Protein AF-A0A973P857-F1 (afdb_monomer)

Secondary structure (DSSP, 8-state):
--TTTS--EEE-SS-GGG--TT-EEEEEEEEEETTEEEEEEEEEEE-HHHHTT-

Solvent-accessible surface area (backbone atoms only — not comparable to full-atom values): 3456 Å² total; per-residue (Å²): 116,56,82,94,77,45,55,55,74,47,79,48,68,76,72,59,86,80,58,57,96,74,47,42,64,45,60,45,78,77,52,67,60,89,75,26,36,32,26,32,61,76,46,85,73,44,56,43,75,68,60,76,79,108

pLDDT: mean 93.84, std 7.93, range [56.25, 98.5]

Foldseek 3Di:
DPPPPFAEEAEDDDPCVPDDPPWDFDWAFDDADVRYTYTYTDGGDGHPVVVVVD

Nearest PDB structures (foldseek):
  6ff8-assembly2_B  TM=2.592E-01  e=3.360E+00  Homo sapiens
  6s5h-assembly1_A  TM=2.561E-01  e=3.844E+00  Homo sapiens
  6ff8-assembly1_A  TM=2.468E-01  e=4.702E+00  Homo sapiens

Sequence (54 aa):
QAPEVDGSTTLQGGDLAALEPGDLVRARVVAADGVDLVATPVEMIDARRARRGR

Radius of gyration: 12.43 Å; Cα contacts (8 Å, |Δi|>4): 81; chains: 1; bounding box: 26×23×34 Å

Mean predicted aligned error: 3.44 Å

Structure (mmCIF, N/CA/C/O backbone):
data_AF-A0A973P857-F1
#
_entry.id   AF-A0A973P857-F1
#
loop_
_atom_site.group_PDB
_atom_site.id
_atom_site.type_symbol
_atom_site.label_atom_id
_atom_site.label_alt_id
_atom_site.label_comp_id
_atom_site.label_asym_id
_atom_site.label_entity_id
_atom_site.label_seq_id
_atom_site.pdbx_PDB_ins_code
_atom_site.Cartn_x
_atom_site.Cartn_y
_atom_site.Cartn_z
_atom_site.occupancy
_atom_site.B_iso_or_equiv
_atom_site.auth_seq_id
_atom_site.auth_comp_id
_atom_site.auth_asym_id
_atom_site.auth_atom_id
_atom_site.pdbx_PDB_model_num
ATOM 1 N N . GLN A 1 1 ? 0.732 8.733 1.956 1.00 88.69 1 GLN A N 1
ATOM 2 C CA . GLN A 1 1 ? 1.270 8.932 3.309 1.00 88.69 1 GLN A CA 1
ATOM 3 C C . GLN A 1 1 ? 2.687 9.436 3.149 1.00 88.69 1 GLN A C 1
ATOM 5 O O . GLN A 1 1 ? 3.408 8.915 2.300 1.00 88.69 1 GLN A O 1
ATOM 10 N N . ALA A 1 2 ? 3.013 10.532 3.821 1.00 94.50 2 ALA A N 1
ATOM 11 C CA . ALA A 1 2 ? 4.351 11.083 3.862 1.00 94.50 2 ALA A CA 1
ATOM 12 C C . ALA A 1 2 ? 5.307 10.060 4.502 1.00 94.50 2 ALA A C 1
ATOM 14 O O . ALA A 1 2 ? 4.924 9.409 5.476 1.00 94.50 2 ALA A O 1
ATOM 15 N N . PRO A 1 3 ? 6.527 9.906 3.967 1.00 95.06 3 PRO A N 1
ATOM 16 C CA . PRO A 1 3 ? 7.532 9.028 4.552 1.00 95.06 3 PRO A CA 1
ATOM 17 C C . PRO A 1 3 ? 7.781 9.345 6.035 1.00 95.06 3 PRO A C 1
ATOM 19 O O . PRO A 1 3 ? 7.823 10.515 6.416 1.00 95.06 3 PRO A O 1
ATOM 22 N N . GLU A 1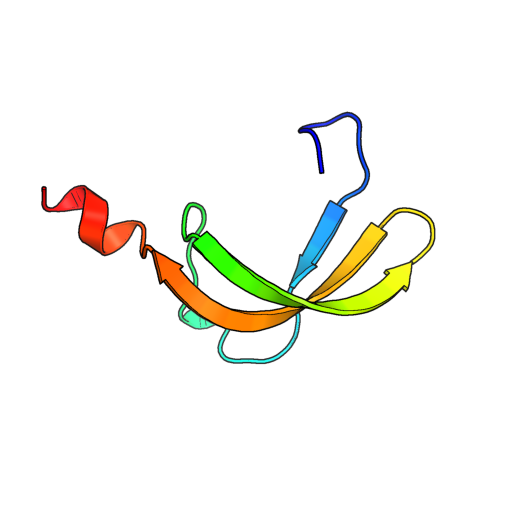 4 ? 7.902 8.292 6.850 1.00 93.81 4 GLU A N 1
ATOM 23 C CA . GLU A 1 4 ? 8.276 8.278 8.279 1.00 93.81 4 GLU A CA 1
ATOM 24 C C . GLU A 1 4 ? 7.391 9.055 9.277 1.00 93.81 4 GLU A C 1
ATOM 26 O O . GLU A 1 4 ? 7.454 8.776 10.474 1.00 93.81 4 GLU A O 1
ATOM 31 N N . VAL A 1 5 ? 6.587 10.016 8.823 1.00 96.75 5 VAL A N 1
ATOM 32 C CA . VAL A 1 5 ? 5.780 10.906 9.675 1.00 96.75 5 VAL A CA 1
ATOM 33 C C . VAL A 1 5 ? 4.312 10.482 9.714 1.00 96.75 5 VAL A C 1
ATOM 35 O O . VAL A 1 5 ? 3.677 10.576 10.764 1.00 96.75 5 VAL A O 1
ATOM 38 N N . ASP A 1 6 ? 3.772 10.013 8.588 1.00 96.12 6 ASP A N 1
ATOM 39 C CA . ASP A 1 6 ? 2.407 9.488 8.519 1.00 96.12 6 ASP A CA 1
ATOM 40 C C . ASP A 1 6 ? 2.369 7.999 8.912 1.00 96.12 6 ASP A C 1
ATOM 42 O O . ASP A 1 6 ? 3.399 7.328 8.996 1.00 96.12 6 ASP A O 1
ATOM 46 N N . GLY A 1 7 ? 1.158 7.462 9.104 1.00 96.44 7 GLY A N 1
ATOM 47 C CA . GLY A 1 7 ? 0.940 6.019 9.234 1.00 96.44 7 GLY A CA 1
ATOM 48 C C . GLY A 1 7 ? 1.380 5.224 7.998 1.00 96.44 7 GLY A C 1
ATOM 49 O O . GLY A 1 7 ? 1.830 5.767 6.983 1.00 96.44 7 GLY A O 1
ATOM 50 N N . SER A 1 8 ? 1.218 3.912 8.082 1.00 96.88 8 SER A N 1
ATOM 51 C CA . SER A 1 8 ? 1.539 2.956 7.031 1.00 96.88 8 SER A CA 1
ATOM 52 C C . SER A 1 8 ? 0.286 2.456 6.311 1.00 96.88 8 SER A C 1
ATOM 54 O O . SER A 1 8 ? -0.823 2.438 6.845 1.00 96.88 8 SER A O 1
ATOM 56 N N . THR A 1 9 ? 0.459 2.018 5.064 1.00 97.75 9 THR A N 1
ATOM 57 C CA . THR A 1 9 ? -0.590 1.317 4.319 1.00 97.75 9 THR A CA 1
ATOM 58 C C . THR A 1 9 ? -0.136 -0.110 4.041 1.00 97.75 9 THR A C 1
ATOM 60 O O . THR A 1 9 ? 0.832 -0.322 3.311 1.00 97.75 9 THR A O 1
ATOM 63 N N . THR A 1 10 ? -0.854 -1.090 4.585 1.00 97.62 10 THR A N 1
ATOM 64 C CA . THR A 1 10 ? -0.615 -2.515 4.336 1.00 97.62 10 THR A CA 1
ATOM 65 C C . THR A 1 10 ? -1.454 -2.990 3.151 1.00 97.62 10 THR A C 1
ATOM 67 O O . THR A 1 10 ? -2.678 -2.832 3.134 1.00 97.62 10 THR A O 1
ATOM 70 N N . LEU A 1 11 ? -0.802 -3.590 2.151 1.00 97.75 11 LEU A N 1
ATOM 71 C CA . LEU A 1 11 ? -1.490 -4.238 1.033 1.00 97.75 11 LEU A CA 1
ATOM 72 C C . LEU A 1 11 ? -1.876 -5.678 1.388 1.00 97.75 11 LEU A C 1
ATOM 74 O O . LEU A 1 11 ? -1.050 -6.439 1.884 1.00 97.75 11 LEU A O 1
ATOM 78 N N . GLN A 1 12 ? -3.118 -6.058 1.085 1.00 96.62 12 GLN A N 1
ATOM 79 C CA . GLN A 1 12 ? -3.627 -7.420 1.261 1.00 96.62 12 GLN A CA 1
ATOM 80 C C . GLN A 1 12 ? -4.513 -7.874 0.096 1.00 96.62 12 GLN A C 1
ATOM 82 O O . GLN A 1 12 ? -5.198 -7.071 -0.544 1.00 96.62 12 GLN A O 1
ATOM 87 N N . GLY A 1 13 ? -4.573 -9.190 -0.114 1.00 93.81 13 GLY A N 1
ATOM 88 C CA . GLY A 1 13 ? -5.325 -9.789 -1.216 1.00 93.81 13 GLY A CA 1
ATOM 89 C C . GLY A 1 13 ? -4.712 -9.494 -2.590 1.00 93.81 13 GLY A C 1
ATOM 90 O O . GLY A 1 13 ? -3.672 -8.848 -2.700 1.00 93.81 13 GLY A O 1
ATOM 91 N N . GLY A 1 14 ? -5.361 -9.986 -3.648 1.00 89.62 14 GLY A N 1
ATOM 92 C CA . GLY A 1 14 ? -4.784 -9.973 -4.995 1.00 89.62 14 GLY A CA 1
ATOM 93 C C . GLY A 1 14 ? -3.534 -10.855 -5.108 1.00 89.62 14 GLY A C 1
ATOM 94 O O . GLY A 1 14 ? -3.247 -11.662 -4.224 1.00 89.62 14 GLY A O 1
ATOM 95 N N . ASP A 1 15 ? -2.790 -10.704 -6.204 1.00 91.69 15 ASP A N 1
ATOM 96 C CA . ASP A 1 15 ? -1.512 -11.392 -6.413 1.00 91.69 15 ASP A CA 1
ATOM 97 C C . ASP A 1 15 ? -0.342 -10.508 -5.955 1.00 91.69 15 ASP A C 1
ATOM 99 O O . ASP A 1 15 ? 0.320 -9.841 -6.751 1.00 91.69 15 ASP A O 1
ATOM 103 N N . LEU A 1 16 ? -0.111 -10.458 -4.639 1.00 93.94 16 LEU A N 1
ATOM 104 C CA . LEU A 1 16 ? 0.975 -9.658 -4.059 1.00 93.94 16 LEU A CA 1
ATOM 105 C C . LEU A 1 16 ? 2.366 -10.153 -4.472 1.00 93.94 16 LEU A C 1
ATOM 107 O O . LEU A 1 16 ? 3.310 -9.369 -4.452 1.00 93.94 16 LEU A O 1
ATOM 111 N N . ALA A 1 17 ? 2.500 -11.425 -4.865 1.00 93.69 17 ALA A N 1
ATOM 112 C CA . ALA A 1 17 ? 3.770 -11.981 -5.326 1.00 93.69 17 ALA A CA 1
ATOM 113 C C . ALA A 1 17 ? 4.203 -11.397 -6.683 1.00 93.69 17 ALA A C 1
ATOM 115 O O . ALA A 1 17 ? 5.389 -11.423 -7.010 1.00 93.69 17 ALA A O 1
ATOM 116 N N . ALA A 1 18 ? 3.264 -10.841 -7.456 1.00 92.62 18 ALA A N 1
ATOM 117 C CA . ALA A 1 18 ? 3.549 -10.140 -8.704 1.00 92.62 18 ALA A CA 1
ATOM 118 C C . ALA A 1 18 ? 4.015 -8.681 -8.511 1.00 92.62 18 ALA A C 1
ATOM 120 O O . ALA A 1 18 ? 4.398 -8.036 -9.495 1.00 92.62 18 ALA A O 1
ATOM 121 N N . LEU A 1 19 ? 3.960 -8.151 -7.281 1.00 95.81 19 LEU A N 1
ATOM 122 C CA . LEU A 1 19 ? 4.382 -6.789 -6.948 1.00 95.81 19 LEU A CA 1
ATOM 123 C C . LEU A 1 19 ? 5.822 -6.762 -6.434 1.00 95.81 19 LEU A C 1
ATOM 125 O O . LEU A 1 19 ? 6.255 -7.643 -5.694 1.00 95.81 19 LEU A O 1
ATOM 129 N N . GLU A 1 20 ? 6.544 -5.695 -6.764 1.00 95.81 20 GLU A N 1
ATOM 130 C CA . GLU A 1 20 ? 7.852 -5.398 -6.183 1.00 95.81 20 GLU A CA 1
ATOM 131 C C . GLU A 1 20 ? 7.931 -3.962 -5.633 1.00 95.81 20 GLU A C 1
ATOM 133 O O . GLU A 1 20 ? 7.237 -3.059 -6.115 1.00 95.81 20 GLU A O 1
ATOM 138 N N . PRO A 1 21 ? 8.803 -3.694 -4.640 1.00 95.81 21 PRO A N 1
ATOM 139 C CA . PRO A 1 21 ? 9.042 -2.334 -4.171 1.00 95.81 21 PRO A CA 1
ATOM 140 C C . PRO A 1 21 ? 9.415 -1.383 -5.319 1.00 95.81 21 PRO A C 1
ATOM 142 O O . PRO A 1 21 ? 10.376 -1.619 -6.054 1.00 95.81 21 PRO A O 1
ATOM 145 N N . GLY A 1 22 ? 8.673 -0.280 -5.435 1.00 95.81 22 GLY A N 1
ATOM 146 C CA . GLY A 1 22 ? 8.824 0.738 -6.481 1.00 95.81 22 GLY A CA 1
ATOM 147 C C . GLY A 1 22 ? 7.811 0.642 -7.629 1.00 95.81 22 GLY A C 1
ATOM 148 O O . GLY A 1 22 ? 7.766 1.560 -8.457 1.00 95.81 22 GLY A O 1
ATOM 149 N N . ASP A 1 23 ? 6.995 -0.414 -7.673 1.00 97.06 23 ASP A N 1
ATOM 150 C CA . ASP A 1 23 ? 5.793 -0.449 -8.507 1.00 97.06 23 ASP A CA 1
ATOM 151 C C . ASP A 1 23 ? 4.782 0.608 -8.040 1.00 97.06 23 ASP A C 1
ATOM 153 O O . ASP A 1 23 ? 4.583 0.824 -6.842 1.00 97.06 23 ASP A O 1
ATOM 157 N N . LEU A 1 24 ? 4.122 1.261 -8.998 1.00 97.12 24 LEU A N 1
ATOM 158 C CA . LEU A 1 24 ? 2.980 2.128 -8.731 1.00 97.12 24 LEU A CA 1
ATOM 159 C C . LEU A 1 24 ? 1.697 1.374 -9.070 1.00 97.12 24 LEU A C 1
ATOM 161 O O . LEU A 1 24 ? 1.470 0.993 -10.220 1.00 97.12 24 LEU 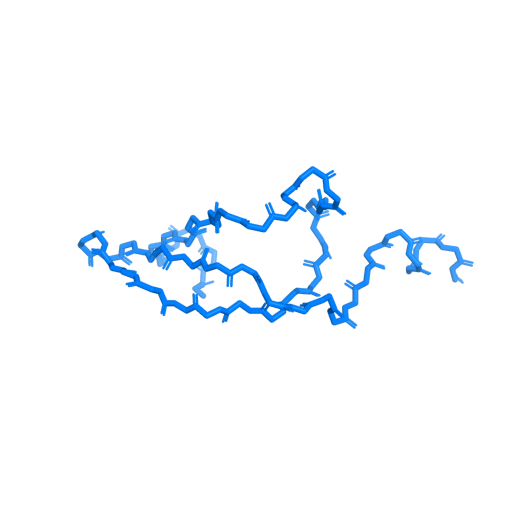A O 1
ATOM 165 N N . VAL A 1 25 ? 0.838 1.193 -8.071 1.00 97.31 25 VAL A N 1
ATOM 166 C CA . VAL A 1 25 ? -0.426 0.465 -8.205 1.00 97.31 25 VAL A CA 1
ATOM 167 C C . VAL A 1 25 ? -1.602 1.329 -7.776 1.00 97.31 25 VAL A C 1
ATOM 169 O O . VAL A 1 25 ? -1.498 2.159 -6.872 1.00 97.31 25 VAL A O 1
ATOM 172 N N . ARG A 1 26 ? -2.754 1.098 -8.400 1.00 97.81 26 ARG A N 1
ATOM 173 C CA . ARG A 1 26 ? -4.037 1.549 -7.875 1.00 97.81 26 ARG A CA 1
ATOM 174 C C . ARG A 1 26 ? -4.505 0.524 -6.853 1.00 97.81 26 ARG A C 1
ATOM 176 O O . ARG A 1 26 ? -4.560 -0.672 -7.141 1.00 97.81 26 ARG A O 1
ATOM 183 N N . ALA A 1 27 ? -4.883 1.003 -5.678 1.00 98.12 27 ALA A N 1
ATOM 184 C CA . ALA A 1 27 ? -5.420 0.179 -4.608 1.00 98.12 27 ALA A CA 1
ATOM 185 C C . ALA A 1 27 ? -6.693 0.808 -4.039 1.00 98.12 27 ALA A C 1
ATOM 187 O O . ALA A 1 27 ? -6.859 2.029 -4.039 1.00 98.12 27 ALA A O 1
ATOM 188 N N . ARG A 1 28 ? -7.597 -0.041 -3.555 1.00 98.12 28 ARG A N 1
ATOM 189 C CA . ARG A 1 28 ? -8.803 0.360 -2.835 1.00 98.12 28 ARG A CA 1
ATOM 190 C C . ARG A 1 28 ? -8.563 0.184 -1.343 1.00 98.12 28 ARG A C 1
ATOM 192 O O . ARG A 1 28 ? -8.279 -0.927 -0.908 1.00 98.12 28 ARG A O 1
ATOM 199 N N . VAL A 1 29 ? -8.728 1.248 -0.563 1.00 98.19 29 VAL A N 1
ATOM 200 C CA . VAL A 1 29 ? -8.750 1.154 0.905 1.00 98.19 29 VAL A CA 1
ATOM 201 C C . VAL A 1 29 ? -10.003 0.390 1.329 1.00 98.19 29 VAL A C 1
ATOM 203 O O . VAL A 1 29 ? -11.103 0.687 0.856 1.00 98.19 29 VAL A O 1
ATOM 206 N N . VAL A 1 30 ? -9.829 -0.616 2.181 1.00 98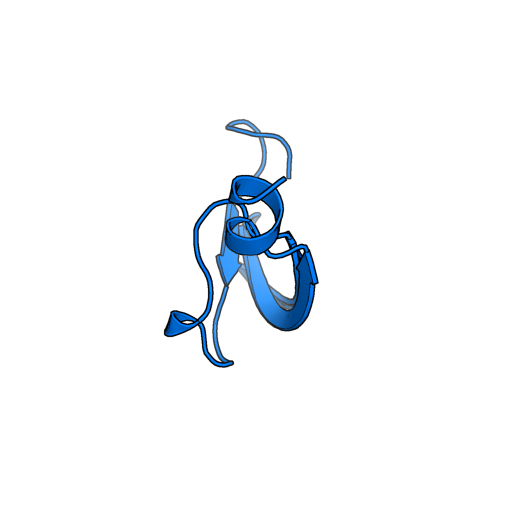.25 30 VAL A N 1
ATOM 207 C CA . VAL A 1 30 ? -10.906 -1.517 2.626 1.00 98.25 30 VAL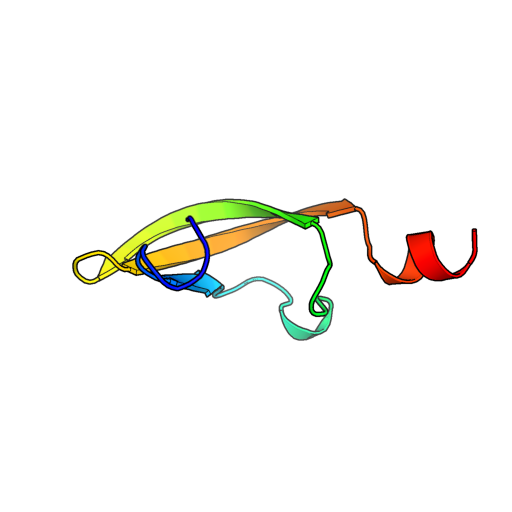 A CA 1
ATOM 208 C C . VAL A 1 30 ? -11.102 -1.515 4.138 1.00 98.25 30 VAL A C 1
ATOM 210 O O . VAL A 1 30 ? -12.188 -1.855 4.595 1.00 98.25 30 VAL A O 1
ATOM 213 N N . ALA A 1 31 ? -10.091 -1.110 4.906 1.00 98.38 31 ALA A N 1
ATOM 214 C CA . ALA A 1 31 ? -10.187 -0.923 6.349 1.00 98.38 31 ALA A CA 1
ATOM 215 C C . ALA A 1 31 ? -9.129 0.080 6.836 1.00 98.38 31 ALA A C 1
ATOM 217 O O . ALA A 1 31 ? -8.237 0.477 6.081 1.00 98.38 31 ALA A O 1
ATOM 218 N N . ALA A 1 32 ? -9.239 0.461 8.105 1.00 98.25 32 ALA A N 1
ATOM 219 C CA . ALA A 1 32 ? -8.236 1.222 8.836 1.00 98.25 32 ALA A CA 1
ATOM 220 C C . ALA A 1 32 ? -7.982 0.550 10.192 1.00 98.25 32 ALA A C 1
ATOM 222 O O . ALA A 1 32 ? -8.917 0.010 10.789 1.00 98.25 32 ALA A O 1
ATOM 223 N N . ASP A 1 33 ? -6.738 0.606 10.657 1.00 96.56 33 ASP A N 1
ATOM 224 C CA . ASP A 1 33 ? -6.322 0.205 12.001 1.00 96.56 33 ASP A CA 1
ATOM 225 C C . ASP A 1 33 ? -5.646 1.409 12.668 1.00 96.56 33 ASP A C 1
ATOM 227 O O . ASP A 1 33 ? -4.495 1.747 12.394 1.00 96.56 33 ASP A O 1
ATOM 231 N N . GLY A 1 34 ? -6.418 2.162 13.453 1.00 96.69 34 GLY A N 1
ATOM 232 C CA . GLY A 1 34 ? -5.983 3.467 13.948 1.00 96.69 34 GLY A CA 1
ATOM 233 C C . GLY A 1 34 ? -5.668 4.442 12.805 1.00 96.69 34 GLY A C 1
ATOM 234 O O . GLY A 1 34 ? 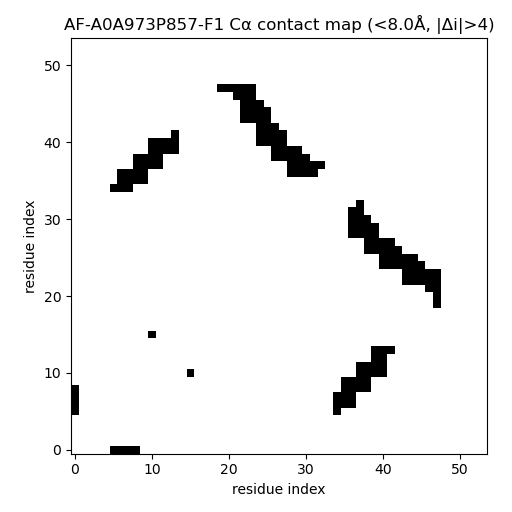-6.568 4.856 12.073 1.00 96.69 34 GLY A O 1
ATOM 235 N N . VAL A 1 35 ? -4.396 4.837 12.689 1.00 96.19 35 VAL A N 1
ATOM 236 C CA . VAL A 1 35 ? -3.887 5.730 11.627 1.00 96.19 35 VAL A CA 1
ATOM 237 C C . VAL A 1 35 ? -3.331 4.971 10.417 1.00 96.19 35 VAL A C 1
ATOM 239 O O . VAL A 1 35 ? -3.020 5.591 9.395 1.00 96.19 35 VAL A O 1
ATOM 242 N N . ASP A 1 36 ? -3.206 3.648 10.530 1.00 98.00 36 ASP A N 1
ATOM 243 C CA . ASP A 1 36 ? -2.771 2.775 9.451 1.00 98.00 36 ASP A CA 1
ATOM 244 C C . ASP A 1 36 ? -3.953 2.399 8.551 1.00 98.00 36 ASP A C 1
ATOM 246 O O . ASP A 1 36 ? -5.111 2.320 8.974 1.00 98.00 36 ASP A O 1
ATOM 250 N N . LEU A 1 37 ? -3.657 2.147 7.279 1.00 98.50 37 LEU A N 1
ATOM 251 C CA . LEU A 1 37 ? -4.642 1.741 6.284 1.00 98.50 37 LEU A CA 1
ATOM 252 C C . LEU A 1 37 ? -4.399 0.312 5.825 1.00 98.50 37 LEU A C 1
ATOM 254 O O . LEU A 1 37 ? -3.265 -0.143 5.684 1.00 98.50 37 LEU A O 1
ATOM 258 N N . VAL A 1 38 ? -5.488 -0.366 5.485 1.00 98.38 38 VAL A N 1
ATOM 259 C CA . VAL A 1 38 ? -5.449 -1.656 4.805 1.00 98.38 38 VAL A CA 1
ATOM 260 C C . VAL A 1 38 ? -6.089 -1.492 3.436 1.00 98.38 38 VAL A C 1
ATOM 262 O O . VAL A 1 38 ? -7.222 -1.010 3.318 1.00 98.38 38 VAL A O 1
ATOM 265 N N . ALA A 1 39 ? -5.374 -1.886 2.386 1.00 98.38 39 ALA A N 1
ATOM 266 C CA . ALA A 1 39 ? -5.826 -1.710 1.012 1.00 98.38 39 ALA A CA 1
ATOM 267 C C . ALA A 1 39 ? -5.645 -2.975 0.169 1.00 98.38 39 ALA A C 1
ATOM 269 O O . ALA A 1 39 ? -4.708 -3.746 0.356 1.00 98.38 39 ALA A O 1
ATOM 270 N N . THR A 1 40 ? -6.539 -3.165 -0.798 1.00 98.19 40 THR A N 1
ATOM 271 C CA . THR A 1 40 ? -6.445 -4.235 -1.793 1.00 98.19 40 THR A CA 1
ATOM 272 C C . THR A 1 40 ? -6.024 -3.650 -3.139 1.00 98.19 40 THR A C 1
ATOM 274 O O . THR A 1 40 ? -6.691 -2.730 -3.626 1.00 98.19 40 THR A O 1
ATOM 277 N N . PRO A 1 41 ? -4.931 -4.136 -3.755 1.00 97.75 41 PRO A N 1
ATOM 278 C CA . PRO A 1 41 ? -4.521 -3.691 -5.082 1.00 97.75 41 PRO A CA 1
ATOM 279 C C . PRO A 1 41 ? -5.555 -4.119 -6.132 1.00 97.75 41 PRO A C 1
ATOM 281 O O . PRO A 1 41 ? -6.095 -5.222 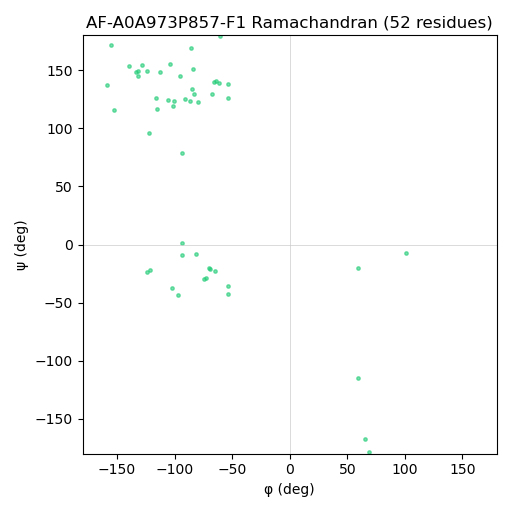-6.068 1.00 97.75 41 PRO A O 1
ATOM 284 N N . VAL A 1 42 ? -5.836 -3.242 -7.097 1.00 97.00 42 VAL A N 1
ATOM 285 C CA . VAL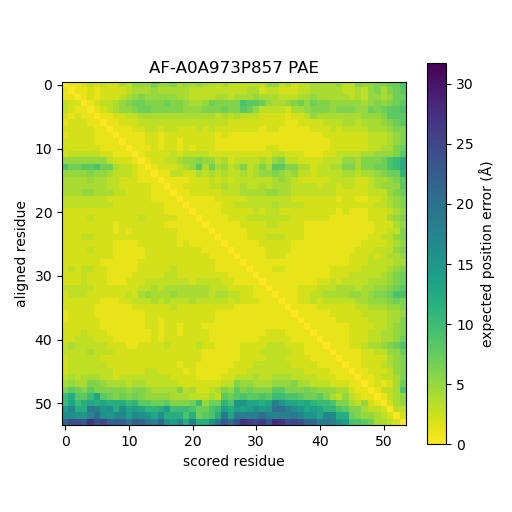 A 1 42 ? -6.834 -3.488 -8.156 1.00 97.00 42 VAL A CA 1
ATOM 286 C C . VAL A 1 42 ? -6.265 -3.364 -9.567 1.00 97.00 42 VAL A C 1
ATOM 288 O O . VAL A 1 42 ? -6.821 -3.949 -10.490 1.00 97.00 42 VAL A O 1
ATOM 291 N N . GLU A 1 43 ? -5.171 -2.620 -9.753 1.00 96.56 43 GLU A N 1
ATOM 292 C CA . GLU A 1 43 ? -4.582 -2.385 -11.075 1.00 96.56 43 GLU A CA 1
ATOM 293 C C . GLU A 1 43 ? -3.105 -1.972 -10.959 1.00 96.56 43 GLU A C 1
ATOM 295 O O . GLU A 1 43 ? -2.749 -1.140 -10.121 1.00 96.56 43 GLU A O 1
ATOM 300 N N . MET A 1 44 ? -2.246 -2.525 -11.821 1.00 95.94 44 MET A N 1
ATOM 301 C CA . MET A 1 44 ? -0.866 -2.058 -12.004 1.00 95.94 44 MET A CA 1
ATOM 302 C C . MET A 1 44 ? -0.868 -0.814 -12.894 1.00 95.94 44 MET A C 1
ATOM 304 O O . MET A 1 44 ? -1.329 -0.886 -14.030 1.00 95.94 44 MET A O 1
ATOM 308 N N . ILE A 1 45 ? -0.327 0.302 -12.401 1.00 97.19 45 ILE A N 1
ATOM 309 C CA . ILE A 1 45 ? -0.267 1.564 -13.152 1.00 97.19 45 ILE A CA 1
ATOM 310 C C . ILE A 1 45 ? 1.093 1.728 -13.824 1.00 97.19 45 ILE A C 1
ATOM 312 O O . ILE A 1 45 ? 1.163 2.110 -14.989 1.00 97.19 45 ILE A O 1
ATOM 316 N N . ASP A 1 46 ? 2.175 1.429 -13.105 1.00 96.44 46 ASP A N 1
ATOM 317 C CA . ASP A 1 46 ? 3.525 1.520 -13.653 1.00 96.44 46 ASP A CA 1
ATOM 318 C C . ASP A 1 46 ? 4.469 0.548 -12.940 1.00 96.44 46 ASP A C 1
ATOM 320 O O . ASP A 1 46 ? 4.733 0.668 -11.740 1.00 96.44 46 ASP A O 1
ATOM 324 N N . ALA A 1 47 ? 4.966 -0.424 -13.702 1.00 95.56 47 ALA A N 1
ATOM 325 C CA . ALA A 1 47 ? 5.836 -1.472 -13.202 1.00 95.56 47 ALA A CA 1
ATOM 326 C C . ALA A 1 47 ? 7.300 -1.014 -13.228 1.00 95.56 47 ALA A C 1
ATOM 328 O O . ALA A 1 47 ? 7.864 -0.725 -14.288 1.00 95.56 47 ALA A O 1
ATOM 329 N N . ARG A 1 48 ? 7.975 -1.047 -12.079 1.00 95.06 48 ARG A N 1
ATOM 330 C CA . ARG A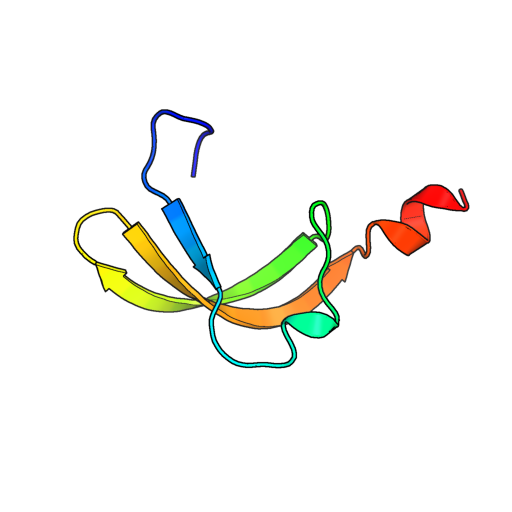 1 48 ? 9.388 -0.671 -11.933 1.00 95.06 48 ARG A CA 1
ATOM 331 C C . ARG A 1 48 ? 10.292 -1.429 -12.899 1.00 95.06 48 ARG A C 1
ATOM 333 O O . ARG A 1 48 ? 11.170 -0.820 -13.512 1.00 95.06 48 ARG A O 1
ATOM 340 N N . ARG A 1 49 ? 10.080 -2.735 -13.074 1.00 89.19 49 ARG A N 1
ATOM 341 C CA . ARG A 1 49 ? 10.816 -3.555 -14.054 1.00 89.19 49 ARG A CA 1
ATOM 342 C C . ARG A 1 49 ? 10.769 -2.990 -15.478 1.00 89.19 49 ARG A C 1
ATOM 344 O O . ARG A 1 49 ? 11.774 -3.051 -16.176 1.00 89.19 49 ARG A O 1
ATOM 351 N N . ALA A 1 50 ? 9.649 -2.392 -15.888 1.00 84.19 50 ALA A N 1
ATOM 352 C CA . ALA 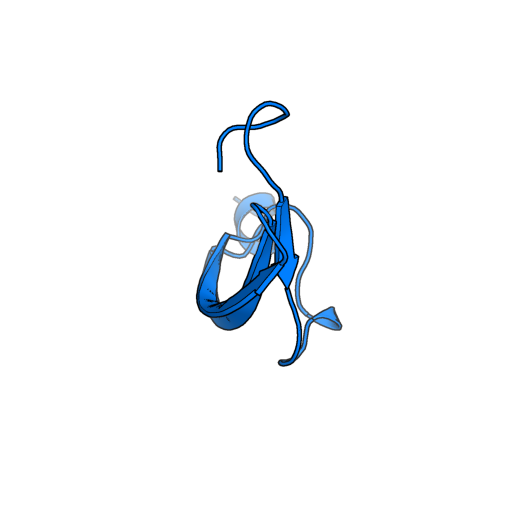A 1 50 ? 9.507 -1.790 -17.212 1.00 84.19 50 ALA A CA 1
ATOM 353 C C . ALA A 1 50 ? 10.311 -0.484 -17.337 1.00 84.19 50 ALA A C 1
ATOM 355 O O . ALA A 1 50 ? 10.800 -0.166 -18.418 1.00 84.19 50 ALA A O 1
ATOM 356 N N . ARG A 1 51 ? 10.516 0.240 -16.227 1.00 80.81 51 ARG A N 1
ATOM 357 C CA . ARG A 1 51 ? 11.357 1.447 -16.179 1.00 80.81 51 ARG A CA 1
ATOM 358 C C . ARG A 1 51 ? 12.855 1.145 -16.230 1.00 80.81 51 ARG A C 1
ATOM 360 O O . ARG A 1 51 ? 13.607 1.970 -16.723 1.00 80.81 51 ARG A O 1
ATOM 367 N N . ARG A 1 52 ? 13.301 -0.015 -15.728 1.00 73.06 52 ARG A N 1
ATOM 368 C CA . ARG A 1 52 ? 14.731 -0.398 -15.707 1.00 73.06 52 ARG A CA 1
ATOM 369 C C . ARG A 1 52 ? 15.318 -0.708 -17.086 1.00 73.06 52 ARG A C 1
ATOM 371 O O . ARG A 1 52 ? 16.535 -0.719 -17.216 1.00 73.06 52 ARG A O 1
ATOM 378 N N . GLY A 1 53 ? 14.473 -1.017 -18.069 1.00 66.06 53 GLY A N 1
ATOM 379 C CA . GLY A 1 53 ? 14.890 -1.288 -19.448 1.00 66.06 53 GLY A CA 1
ATOM 380 C C . GLY A 1 53 ? 14.854 -0.068 -20.375 1.00 66.06 53 GLY A C 1
ATOM 381 O O . GLY A 1 53 ? 15.121 -0.228 -21.563 1.00 66.06 53 GLY A O 1
ATOM 382 N N . ARG A 1 54 ? 14.480 1.109 -19.860 1.00 56.25 54 ARG A N 1
ATOM 383 C CA . ARG A 1 54 ? 14.563 2.403 -20.553 1.00 56.25 54 ARG A CA 1
ATOM 384 C C . ARG A 1 54 ? 15.846 3.122 -20.168 1.00 56.25 54 ARG A C 1
ATOM 386 O O . ARG A 1 54 ? 16.351 3.850 -21.046 1.00 56.25 54 ARG A O 1
#